Protein AF-A0AAD6UW62-F1 (afdb_monomer_lite)

pLDDT: mean 88.63, std 11.43, range [53.81, 98.5]

Radius of gyration: 16.46 Å; chains: 1; bounding box: 24×42×49 Å

Secondary structure (DSSP, 8-state):
---S-HHHHHHHHH-GGGGSEEEESS--HHHHHHHHHHTTT--EEEEEEEE--THHHHHHHTTGGGEEEEEEEE-HHHHHHHHHHHTTS--TT--EEEEEE---S--------PBPPTTTTSSS-TT--EEEE-S-B---

Foldseek 3Di:
DDPPDPVVVVVQQVDLVNLQEAEALEDDPVSVVVSVVSNPQAAHAYAHHAYDDLVSLVSVQVSLQRHQHYADEHAPVNLQSSLVSLQVHARARHAYYHGYYDDPPPPPPPLPAAERPPCSVVPRHVNYNYYHHPSHHYPD

Sequence (140 aa):
IMNVCRHWHVISSATPALWTRIELDLWNRRHFRSQLRLSGDLPLTVSIKKLNSCGAASRVLEHAGRIASLSVSGRDQYVLHFMHEMRRFAFPLLRSLVLHPAFEDDEDDNEGHGVMPPKLLGGRMPSLRELRVYRIKCPW

Organism: NCBI:txid153505

Structure (mmCIF, N/CA/C/O backbone):
data_AF-A0AAD6UW62-F1
#
_entry.id   AF-A0AAD6UW62-F1
#
loop_
_atom_site.group_PDB
_atom_site.id
_atom_site.type_symbol
_atom_site.label_atom_id
_atom_site.label_alt_id
_atom_site.label_comp_id
_atom_site.label_asym_id
_atom_site.label_entity_id
_atom_site.label_seq_id
_atom_site.pdbx_PDB_ins_code
_atom_site.Cartn_x
_atom_site.Cartn_y
_atom_site.Cartn_z
_atom_site.occupancy
_atom_site.B_iso_or_equiv
_atom_site.auth_seq_id
_atom_site.auth_comp_id
_atom_site.auth_asym_id
_atom_site.auth_atom_id
_atom_site.pdbx_PDB_model_num
ATOM 1 N N . ILE A 1 1 ? 0.369 20.602 12.068 1.00 54.53 1 ILE A N 1
ATOM 2 C CA . ILE A 1 1 ? -1.084 20.351 11.949 1.00 54.53 1 ILE A CA 1
ATOM 3 C C . ILE A 1 1 ? -1.807 21.118 13.049 1.00 54.53 1 ILE A C 1
ATOM 5 O O . ILE A 1 1 ? -1.347 21.077 14.179 1.00 54.53 1 ILE A O 1
ATOM 9 N N . MET A 1 2 ? -2.881 21.806 12.640 1.00 58.44 2 MET A N 1
ATOM 10 C CA . MET A 1 2 ? -4.036 22.351 13.377 1.00 58.44 2 MET A CA 1
ATOM 11 C C . MET A 1 2 ? -3.805 23.025 14.740 1.00 58.44 2 MET A C 1
ATOM 13 O O . MET A 1 2 ? -4.159 22.486 15.785 1.00 58.44 2 MET A O 1
ATOM 17 N N . ASN A 1 3 ? -3.364 24.285 14.689 1.00 62.22 3 ASN A N 1
ATOM 18 C CA . ASN A 1 3 ? -3.478 25.258 15.783 1.00 62.22 3 ASN A CA 1
ATOM 19 C C . ASN A 1 3 ? -4.802 26.050 15.687 1.00 62.22 3 ASN A C 1
ATOM 21 O O . ASN A 1 3 ? -4.780 27.274 15.720 1.00 62.22 3 ASN A O 1
ATOM 25 N N . VAL A 1 4 ? -5.952 25.387 15.498 1.00 77.44 4 VAL A N 1
ATOM 26 C CA . VAL A 1 4 ? -7.248 26.105 15.475 1.00 77.44 4 VAL A CA 1
ATOM 27 C C . VAL A 1 4 ? -7.662 26.449 16.907 1.00 77.44 4 VAL A C 1
ATOM 29 O O . VAL A 1 4 ? -7.814 27.612 17.256 1.00 77.44 4 VAL A O 1
ATOM 32 N N . CYS A 1 5 ? -7.769 25.435 17.771 1.00 87.94 5 CYS A N 1
ATOM 33 C CA . CYS A 1 5 ? -7.819 25.598 19.223 1.00 87.94 5 CYS A CA 1
ATOM 34 C 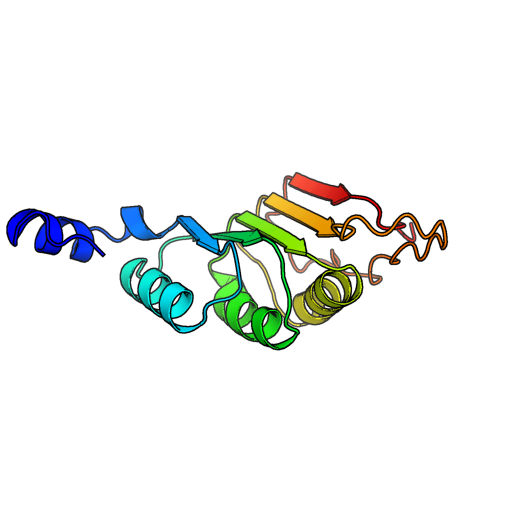C . CYS A 1 5 ? -7.415 24.286 19.923 1.00 87.94 5 CYS A C 1
ATOM 36 O O . CYS A 1 5 ? -7.385 23.217 19.302 1.00 87.94 5 CYS A O 1
ATOM 38 N N . ARG A 1 6 ? -7.135 24.345 21.234 1.00 87.81 6 ARG A N 1
ATOM 39 C CA . ARG A 1 6 ? -6.739 23.175 22.046 1.00 87.81 6 ARG A CA 1
ATOM 40 C C . ARG A 1 6 ? -7.747 22.023 21.956 1.00 87.81 6 ARG A C 1
ATOM 42 O O . ARG A 1 6 ? -7.345 20.865 21.930 1.00 87.81 6 ARG A O 1
ATOM 49 N N . HIS A 1 7 ? -9.039 22.335 21.880 1.00 91.06 7 HIS A N 1
ATOM 50 C CA . HIS A 1 7 ? -10.106 21.336 21.825 1.00 91.06 7 HIS A CA 1
ATOM 51 C C . HIS A 1 7 ? -10.060 20.502 20.532 1.00 91.06 7 HIS A C 1
ATOM 53 O O . HIS A 1 7 ? -10.035 19.274 20.594 1.00 91.06 7 HIS A O 1
ATOM 59 N N . TRP A 1 8 ? -9.924 21.150 19.369 1.00 90.12 8 TRP A N 1
ATOM 60 C CA . TRP A 1 8 ? -9.770 20.457 18.082 1.00 90.12 8 TRP A CA 1
ATOM 61 C C . TRP A 1 8 ? -8.498 19.605 18.018 1.00 90.12 8 TRP A C 1
ATOM 63 O O . TRP A 1 8 ? -8.505 18.512 17.447 1.00 90.12 8 TRP A O 1
ATOM 73 N N . HIS A 1 9 ? -7.409 20.062 18.641 1.00 88.88 9 HIS A N 1
ATOM 74 C CA . HIS A 1 9 ? -6.182 19.271 18.736 1.00 88.88 9 HIS A CA 1
ATOM 75 C C . HIS A 1 9 ? -6.389 17.980 19.550 1.00 88.88 9 HIS A C 1
ATOM 77 O O . HIS A 1 9 ? -5.905 16.917 19.158 1.00 88.88 9 HIS A O 1
ATOM 83 N N . VAL A 1 10 ? -7.127 18.049 20.663 1.00 91.19 10 VAL A N 1
ATOM 84 C CA . VAL A 1 10 ? -7.452 16.871 21.485 1.00 91.19 10 VAL A CA 1
ATOM 85 C C . VAL A 1 10 ? -8.337 15.895 20.712 1.00 91.19 10 VAL A C 1
ATOM 87 O O . VAL A 1 10 ? -7.983 14.723 20.621 1.00 91.19 10 VAL A O 1
ATOM 90 N N . ILE A 1 11 ? -9.427 16.369 20.099 1.00 91.94 11 ILE A N 1
ATOM 91 C CA . ILE A 1 11 ? -10.339 15.511 19.323 1.00 91.94 11 ILE A CA 1
ATOM 92 C C . ILE A 1 11 ? -9.601 14.823 18.175 1.00 91.94 11 ILE A C 1
ATOM 94 O O . ILE A 1 11 ? -9.707 13.607 18.011 1.00 91.94 11 ILE A O 1
ATOM 98 N N . SER A 1 12 ? -8.828 15.584 17.396 1.00 90.69 12 SER A N 1
ATOM 99 C CA . SER A 1 12 ? -8.091 15.018 16.264 1.00 90.69 12 SER A CA 1
ATOM 100 C C . SER A 1 12 ? -7.069 13.983 16.726 1.00 90.69 12 SER A C 1
ATOM 102 O O . SER A 1 12 ? -7.001 12.908 16.142 1.00 90.69 12 SER A O 1
ATOM 104 N N . SER A 1 13 ? -6.337 14.237 17.812 1.00 89.88 13 SER A N 1
ATOM 105 C CA . SER A 1 13 ? -5.371 13.273 18.357 1.00 89.88 13 SER A CA 1
ATOM 106 C C . SER A 1 13 ? -6.028 12.020 18.954 1.00 89.88 13 SER A C 1
ATOM 108 O O . SER A 1 13 ? -5.425 10.953 18.924 1.00 89.88 13 SER A O 1
ATOM 110 N N . ALA A 1 14 ? -7.250 12.138 19.482 1.00 92.81 14 ALA A N 1
ATOM 111 C CA . ALA A 1 14 ? -7.999 11.046 20.105 1.00 92.81 14 ALA A CA 1
ATOM 112 C C . ALA A 1 14 ? -8.832 10.205 19.120 1.00 92.81 14 ALA A C 1
ATOM 114 O O . ALA A 1 14 ? -9.428 9.215 19.536 1.00 92.81 14 ALA A O 1
ATOM 115 N N . THR A 1 15 ? -8.883 10.570 17.832 1.00 95.44 15 THR A N 1
ATOM 116 C CA . THR A 1 15 ? -9.737 9.903 16.831 1.00 95.44 15 THR A CA 1
ATOM 117 C C . THR A 1 15 ? -8.896 9.266 15.713 1.00 95.44 15 THR A C 1
ATOM 119 O O . THR A 1 15 ? -8.685 9.895 14.672 1.00 95.44 15 THR A O 1
ATOM 122 N N . PRO A 1 16 ? -8.434 8.005 15.866 1.00 96.00 16 PRO A N 1
ATOM 123 C CA . PRO A 1 16 ? -7.537 7.358 14.903 1.00 96.00 16 PRO A CA 1
ATOM 124 C C . PRO A 1 16 ? -8.085 7.245 13.478 1.00 96.00 16 PRO A C 1
ATOM 126 O O . PRO A 1 16 ? -7.324 7.316 12.513 1.00 96.00 16 PRO A O 1
ATOM 129 N N . ALA A 1 17 ? -9.408 7.121 13.331 1.00 95.69 17 ALA A N 1
ATOM 130 C CA . ALA A 1 17 ? -10.071 6.998 12.034 1.00 95.69 17 ALA A CA 1
ATOM 131 C C . ALA A 1 17 ? -9.752 8.167 11.083 1.00 95.69 17 ALA A C 1
ATOM 133 O O . ALA A 1 17 ? -9.622 7.950 9.877 1.00 95.69 17 ALA A O 1
ATOM 134 N N . LEU A 1 18 ? -9.536 9.375 11.623 1.00 95.50 18 LEU A N 1
ATOM 135 C CA . LEU A 1 18 ? -9.184 10.576 10.852 1.00 95.50 18 LEU A CA 1
ATOM 136 C C . LEU A 1 18 ? -7.803 10.488 10.184 1.00 95.50 18 LEU A C 1
ATOM 138 O O . LEU A 1 18 ? -7.507 11.261 9.279 1.00 95.50 18 LEU A O 1
ATOM 142 N N . TRP A 1 19 ? -6.959 9.552 10.620 1.00 96.75 19 TRP A N 1
ATOM 143 C CA . TRP A 1 19 ? -5.560 9.425 10.202 1.00 96.75 19 TRP A CA 1
ATOM 144 C C . TRP A 1 19 ? -5.294 8.183 9.351 1.00 96.75 19 TRP A C 1
ATOM 146 O O . TRP A 1 19 ? -4.146 7.875 9.042 1.00 96.75 19 TRP A O 1
ATOM 156 N N . THR A 1 20 ? -6.347 7.453 8.977 1.00 97.25 20 THR A N 1
ATOM 157 C CA . THR A 1 20 ? -6.251 6.226 8.168 1.00 97.25 20 THR A CA 1
ATOM 158 C C . THR A 1 20 ? -5.934 6.500 6.700 1.00 97.25 20 THR A C 1
ATOM 160 O O . THR A 1 20 ? -5.406 5.625 6.013 1.00 97.25 20 THR A O 1
ATOM 163 N N . ARG A 1 21 ? -6.226 7.712 6.214 1.00 97.50 21 ARG A N 1
ATOM 164 C CA . ARG A 1 21 ? -5.921 8.161 4.855 1.00 97.50 21 ARG A CA 1
ATOM 165 C C . ARG A 1 21 ? -4.642 8.994 4.854 1.00 97.50 21 ARG A C 1
ATOM 167 O O . ARG A 1 21 ? -4.616 10.107 5.370 1.00 97.50 21 ARG A O 1
ATOM 174 N N . ILE A 1 22 ? -3.592 8.434 4.268 1.00 96.69 22 ILE A N 1
ATOM 175 C CA . ILE A 1 22 ? -2.252 9.011 4.198 1.00 96.69 22 ILE A CA 1
ATOM 176 C C . ILE A 1 22 ? -1.978 9.396 2.747 1.00 96.69 22 ILE A C 1
ATOM 178 O O . ILE A 1 22 ? -1.824 8.530 1.885 1.00 96.69 22 ILE A O 1
ATOM 182 N N . GLU A 1 23 ? -1.896 10.696 2.486 1.00 95.62 23 GLU A N 1
ATOM 183 C CA . GLU A 1 23 ? -1.544 11.242 1.176 1.00 95.62 23 GLU A CA 1
ATOM 184 C C . GLU A 1 23 ? -0.164 11.895 1.245 1.00 95.62 23 GLU A C 1
ATOM 186 O O . GLU A 1 23 ? 0.095 12.766 2.074 1.00 95.62 23 GLU A O 1
ATOM 191 N N . LEU A 1 24 ? 0.743 11.439 0.388 1.00 92.75 24 LEU A N 1
ATOM 192 C CA . LEU A 1 24 ? 2.133 11.867 0.334 1.00 92.75 24 LEU A CA 1
ATOM 193 C C . LEU A 1 24 ? 2.411 12.404 -1.067 1.00 92.75 24 LEU A C 1
ATOM 195 O O . LEU A 1 24 ? 2.713 11.624 -1.962 1.00 92.75 24 LEU A O 1
ATOM 199 N N . ASP A 1 25 ? 2.302 13.719 -1.269 1.00 90.00 25 ASP A N 1
ATOM 200 C CA . ASP A 1 25 ? 2.605 14.332 -2.576 1.00 90.00 25 ASP A CA 1
ATOM 201 C C . ASP A 1 25 ? 4.092 14.247 -2.945 1.00 90.00 25 ASP A C 1
ATOM 203 O O . ASP A 1 25 ? 4.446 14.237 -4.118 1.00 90.00 25 ASP A O 1
ATOM 207 N N . LEU A 1 26 ? 4.945 14.193 -1.923 1.00 87.00 26 LEU A N 1
ATOM 208 C CA . LEU A 1 26 ? 6.350 13.819 -1.971 1.00 87.00 26 LEU A CA 1
ATOM 209 C C . LEU A 1 26 ? 6.618 12.932 -0.757 1.00 87.00 26 LEU A C 1
ATOM 211 O O . LEU A 1 26 ? 6.003 13.105 0.304 1.00 87.00 26 LEU A O 1
ATOM 215 N N . TRP A 1 27 ? 7.561 12.000 -0.873 1.00 86.38 27 TRP A N 1
ATOM 216 C CA . TRP A 1 27 ? 7.916 11.152 0.260 1.00 86.38 27 TRP A CA 1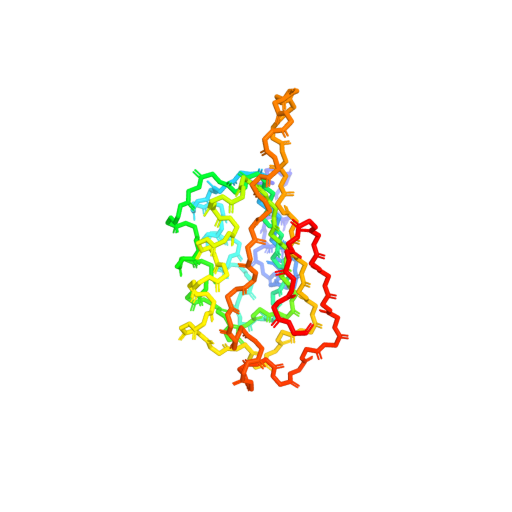
ATOM 217 C C . TRP A 1 27 ? 8.466 11.985 1.430 1.00 86.38 27 TRP A C 1
ATOM 219 O O . TRP A 1 27 ? 9.572 12.521 1.379 1.00 86.38 27 TRP A O 1
ATOM 229 N N . ASN A 1 28 ? 7.705 12.050 2.527 1.00 89.81 28 ASN A N 1
ATOM 230 C CA . ASN A 1 28 ? 8.114 12.698 3.770 1.00 89.81 28 ASN A CA 1
ATOM 231 C C . ASN A 1 28 ? 7.973 11.730 4.948 1.00 89.81 28 ASN A C 1
ATOM 233 O O . ASN A 1 28 ? 6.893 11.537 5.511 1.00 89.81 28 ASN A O 1
ATOM 237 N N . ARG A 1 29 ? 9.108 11.166 5.373 1.00 89.88 29 ARG A N 1
ATOM 238 C CA . ARG A 1 29 ? 9.170 10.180 6.461 1.00 89.88 29 ARG A CA 1
ATOM 239 C C . ARG A 1 29 ? 8.577 10.688 7.779 1.00 89.88 29 ARG A C 1
ATOM 241 O O . ARG A 1 29 ? 7.976 9.904 8.511 1.00 89.88 29 ARG A O 1
ATOM 248 N N . ARG A 1 30 ? 8.763 11.970 8.119 1.00 91.69 30 ARG A N 1
ATOM 249 C CA . ARG A 1 30 ? 8.253 12.530 9.385 1.00 91.69 30 ARG A CA 1
ATOM 250 C C . ARG A 1 30 ? 6.731 12.620 9.357 1.00 91.69 30 ARG A C 1
ATOM 252 O O . ARG A 1 30 ? 6.088 12.234 10.330 1.00 91.69 30 ARG A O 1
ATOM 259 N N . HIS A 1 31 ? 6.175 13.077 8.236 1.00 91.19 31 HIS A N 1
ATOM 260 C CA . HIS A 1 31 ? 4.732 13.163 8.046 1.00 91.19 31 HIS A CA 1
ATOM 261 C C . HIS A 1 31 ? 4.083 11.775 8.072 1.00 91.19 31 HIS A C 1
ATOM 263 O O . HIS A 1 31 ? 3.188 11.539 8.884 1.00 91.19 31 HIS A O 1
ATOM 269 N N . PHE A 1 32 ? 4.631 10.834 7.295 1.00 93.94 32 PHE A N 1
ATOM 270 C CA . PHE A 1 32 ? 4.168 9.448 7.261 1.00 93.94 32 PHE A CA 1
ATOM 271 C C . PHE A 1 32 ? 4.175 8.806 8.655 1.00 93.94 32 PHE A C 1
ATOM 273 O O . PHE A 1 32 ? 3.159 8.287 9.108 1.00 93.94 32 PHE A O 1
ATOM 280 N N . ARG A 1 33 ? 5.286 8.926 9.398 1.00 95.06 33 ARG A N 1
ATOM 281 C CA . ARG A 1 33 ? 5.399 8.379 10.761 1.00 95.06 33 ARG A CA 1
ATOM 282 C C . ARG A 1 33 ? 4.390 8.997 11.733 1.00 95.06 33 ARG A C 1
ATOM 284 O O . ARG A 1 33 ? 3.879 8.294 12.601 1.00 95.06 33 ARG A O 1
ATOM 291 N N . SER A 1 34 ? 4.116 10.297 11.617 1.00 94.19 34 SER A N 1
ATOM 292 C CA . SER A 1 34 ? 3.126 10.962 12.469 1.00 94.19 34 SER A CA 1
ATOM 293 C C . SER A 1 34 ? 1.716 10.445 12.201 1.00 94.19 34 SER A C 1
ATOM 295 O O . SER A 1 34 ? 1.005 10.140 13.154 1.00 94.19 34 SER A O 1
ATOM 297 N N . GLN A 1 35 ? 1.319 10.326 10.931 1.00 94.50 35 GLN A N 1
ATOM 298 C CA . GLN A 1 35 ? -0.006 9.815 10.569 1.00 94.50 35 GLN A CA 1
ATOM 299 C C . GLN A 1 35 ? -0.161 8.342 10.953 1.00 94.50 35 GLN A C 1
ATOM 301 O O . GLN A 1 35 ? -1.159 7.982 11.568 1.00 94.50 35 GLN A O 1
ATOM 306 N N . LEU A 1 36 ? 0.869 7.519 10.723 1.00 95.69 36 LEU A N 1
ATOM 307 C CA . LEU A 1 36 ? 0.896 6.131 11.185 1.00 95.69 36 LEU A CA 1
ATOM 308 C C . LEU A 1 36 ? 0.655 6.016 12.688 1.00 95.69 36 LEU A C 1
ATOM 310 O O . LEU A 1 36 ? -0.203 5.246 13.109 1.00 95.69 36 LEU A O 1
ATOM 314 N N . ARG A 1 37 ? 1.369 6.805 13.500 1.00 95.75 37 ARG A N 1
ATOM 315 C CA . ARG A 1 37 ? 1.190 6.787 14.958 1.00 95.75 37 ARG A CA 1
ATOM 316 C C . ARG A 1 37 ? -0.241 7.149 15.357 1.00 95.75 37 ARG A C 1
ATOM 318 O O . ARG A 1 37 ? -0.792 6.528 16.255 1.00 95.75 37 ARG A O 1
ATOM 325 N N . LEU A 1 38 ? -0.825 8.151 14.706 1.00 95.88 38 LEU A N 1
ATOM 326 C CA . LEU A 1 38 ? -2.170 8.630 15.024 1.00 95.88 38 LEU A CA 1
ATOM 327 C C . LEU A 1 38 ? -3.264 7.674 14.531 1.00 95.88 38 LEU A C 1
ATOM 329 O O . LEU A 1 38 ? -4.313 7.589 15.152 1.00 95.88 38 LEU A O 1
ATOM 333 N N . SER A 1 39 ? -3.003 6.908 13.471 1.00 96.94 39 SER A N 1
ATOM 334 C CA . SER A 1 39 ? -3.939 5.917 12.923 1.00 96.94 39 SER A CA 1
ATOM 335 C C . SER A 1 39 ? -4.153 4.676 13.806 1.00 96.94 39 SER A C 1
ATOM 337 O O . SER A 1 39 ? -5.051 3.880 13.524 1.00 96.94 39 SER A O 1
ATOM 339 N N . GLY A 1 40 ? -3.354 4.489 14.864 1.00 95.06 40 GLY A N 1
ATOM 340 C CA . GLY A 1 40 ? -3.428 3.305 15.725 1.00 95.06 40 GLY A CA 1
ATOM 341 C C . GLY A 1 40 ? -3.124 2.033 14.937 1.00 95.06 40 GLY A C 1
ATOM 342 O O . GLY A 1 40 ? -2.131 2.015 14.218 1.00 95.06 40 GLY A O 1
ATOM 343 N N . ASP A 1 41 ? -3.994 1.023 15.035 1.00 96.00 41 ASP A N 1
ATOM 344 C CA . ASP A 1 41 ? -3.916 -0.252 14.297 1.00 96.00 41 ASP A CA 1
ATOM 345 C C . ASP A 1 41 ? -4.933 -0.366 13.152 1.00 96.00 41 ASP A C 1
ATOM 347 O O . ASP A 1 41 ? -5.070 -1.415 12.522 1.00 96.00 41 ASP A O 1
ATOM 351 N N . LEU A 1 42 ? -5.641 0.722 12.840 1.00 97.19 42 LEU A N 1
ATOM 352 C CA . LEU A 1 42 ? -6.681 0.704 11.817 1.00 97.19 42 LEU A CA 1
ATOM 353 C C . LEU A 1 42 ? -6.108 0.438 10.411 1.00 97.19 42 LEU A C 1
ATOM 355 O O . LEU A 1 42 ? -4.942 0.778 10.145 1.00 97.19 42 LEU A O 1
ATOM 359 N N . PRO A 1 43 ? -6.921 -0.132 9.498 1.00 97.94 43 PRO A N 1
ATOM 360 C CA . PRO A 1 43 ? -6.548 -0.291 8.100 1.00 97.94 43 PRO A CA 1
ATOM 361 C C . PRO A 1 43 ? -6.244 1.049 7.421 1.00 97.94 43 PRO A C 1
ATOM 363 O O . PRO A 1 43 ? -6.910 2.053 7.671 1.00 97.94 43 PRO A O 1
ATOM 366 N N . LEU A 1 44 ? -5.246 1.051 6.540 1.00 98.31 44 LEU A N 1
ATOM 367 C CA . LEU A 1 44 ? -4.695 2.256 5.925 1.00 98.31 44 LEU A CA 1
ATOM 368 C C . LEU A 1 44 ? -5.051 2.371 4.443 1.00 98.31 44 LEU A C 1
ATOM 370 O O . LEU A 1 44 ? -5.000 1.394 3.693 1.00 98.31 44 LEU A O 1
ATOM 374 N N . THR A 1 45 ? -5.324 3.601 4.022 1.00 98.44 45 THR A N 1
ATOM 375 C CA . THR A 1 45 ? -5.337 4.028 2.620 1.00 98.44 45 THR A CA 1
ATOM 376 C C . THR A 1 45 ? -4.116 4.904 2.391 1.00 98.44 45 THR A C 1
ATOM 378 O O . THR A 1 45 ? -4.041 6.001 2.938 1.00 98.44 45 THR A O 1
ATOM 381 N N . VAL A 1 46 ? -3.150 4.423 1.612 1.00 97.88 46 VAL A N 1
ATOM 382 C CA . VAL A 1 46 ? -1.883 5.121 1.365 1.00 97.88 46 VAL A CA 1
ATOM 383 C C . VAL A 1 46 ? -1.805 5.525 -0.102 1.00 97.88 46 VAL A C 1
ATOM 385 O O . VAL A 1 46 ? -1.910 4.678 -0.985 1.00 97.88 46 VAL A O 1
ATOM 388 N N . SER A 1 47 ? -1.593 6.812 -0.362 1.00 97.00 47 SER A N 1
ATOM 389 C CA . SER A 1 47 ? -1.346 7.351 -1.698 1.00 97.00 47 SER A CA 1
ATOM 390 C C . SER A 1 47 ? -0.020 8.095 -1.710 1.00 97.00 47 SER A C 1
ATOM 392 O O . SER A 1 47 ? 0.117 9.123 -1.053 1.00 97.00 47 SER A O 1
ATOM 394 N N . ILE A 1 48 ? 0.943 7.604 -2.480 1.00 95.19 48 ILE A N 1
ATOM 395 C CA . ILE A 1 48 ? 2.238 8.246 -2.697 1.00 95.19 48 ILE A CA 1
ATOM 396 C C . ILE A 1 48 ? 2.236 8.794 -4.112 1.00 95.19 48 ILE A C 1
ATOM 398 O O . ILE A 1 48 ? 2.178 8.022 -5.065 1.00 95.19 48 ILE A O 1
ATOM 402 N N . LYS A 1 49 ? 2.290 10.114 -4.248 1.00 93.31 49 LYS A N 1
ATOM 403 C CA . LYS A 1 49 ? 2.514 10.779 -5.526 1.00 93.31 49 LYS A CA 1
ATOM 404 C C . LYS A 1 49 ? 3.982 11.175 -5.633 1.00 93.31 49 LYS A C 1
ATOM 406 O O . LYS A 1 49 ? 4.662 11.332 -4.620 1.00 93.31 49 LYS A O 1
ATOM 411 N N . LYS A 1 50 ? 4.459 11.319 -6.870 1.00 91.38 50 LYS A N 1
ATOM 412 C CA . LYS A 1 50 ? 5.824 11.768 -7.193 1.00 91.38 50 LYS A CA 1
ATOM 413 C C . LYS A 1 50 ? 6.895 11.030 -6.375 1.00 91.38 50 LYS A C 1
ATOM 415 O O . LYS A 1 50 ? 7.789 11.636 -5.782 1.00 91.38 50 LYS A O 1
ATOM 420 N N . LEU A 1 51 ? 6.782 9.704 -6.315 1.00 91.31 51 LEU A N 1
ATOM 421 C CA . LEU A 1 51 ? 7.764 8.833 -5.688 1.00 91.31 51 LEU A CA 1
ATOM 422 C C . LEU A 1 51 ? 9.147 9.115 -6.294 1.00 91.31 51 LEU A C 1
ATOM 424 O O . LEU A 1 51 ? 9.350 8.948 -7.494 1.00 91.31 51 LEU A O 1
ATOM 428 N N . ASN A 1 52 ? 10.078 9.549 -5.444 1.00 87.56 52 ASN A N 1
ATOM 429 C CA . ASN A 1 52 ? 11.391 10.069 -5.836 1.00 87.56 52 ASN A CA 1
ATOM 430 C C . ASN A 1 52 ? 12.563 9.394 -5.099 1.00 87.56 52 ASN A C 1
ATOM 432 O O . ASN A 1 52 ? 13.700 9.850 -5.188 1.00 87.56 52 ASN A O 1
ATOM 436 N N . SER A 1 53 ? 12.297 8.342 -4.318 1.00 88.50 53 SER A N 1
ATOM 437 C CA . SER A 1 53 ? 13.310 7.657 -3.516 1.00 88.50 53 SER A CA 1
ATOM 438 C C . SER A 1 53 ? 12.962 6.188 -3.299 1.00 88.50 53 SER A C 1
ATOM 440 O O . SER A 1 53 ? 11.864 5.858 -2.847 1.00 88.50 53 SER A O 1
ATOM 442 N N . CYS A 1 54 ? 13.940 5.303 -3.508 1.00 86.12 54 CYS A N 1
ATOM 443 C CA . CYS A 1 54 ? 13.820 3.872 -3.215 1.00 86.12 54 CYS A CA 1
ATOM 444 C C . CYS A 1 54 ? 13.571 3.582 -1.724 1.00 86.12 54 CYS A C 1
ATOM 446 O O . CYS A 1 54 ? 12.912 2.602 -1.381 1.00 86.12 54 CYS A O 1
ATOM 448 N N . GLY A 1 55 ? 14.045 4.455 -0.826 1.00 89.06 55 GLY A N 1
ATOM 449 C CA . GLY A 1 55 ? 13.886 4.287 0.622 1.00 89.06 55 GLY A CA 1
ATOM 450 C C . GLY A 1 55 ? 12.446 4.455 1.118 1.00 89.06 55 GLY A C 1
ATOM 451 O O . GLY A 1 55 ? 12.144 4.083 2.250 1.00 89.06 55 GLY A O 1
ATOM 452 N N . ALA A 1 56 ? 11.554 5.008 0.295 1.00 90.12 56 ALA A N 1
ATOM 453 C CA . ALA A 1 56 ? 10.138 5.122 0.622 1.00 90.12 56 ALA A CA 1
ATOM 454 C C . ALA A 1 56 ? 9.433 3.760 0.614 1.00 90.12 56 ALA A C 1
ATOM 456 O O . ALA A 1 56 ? 8.588 3.505 1.471 1.00 90.12 56 ALA A O 1
ATOM 457 N N . ALA A 1 57 ? 9.815 2.874 -0.314 1.00 91.81 57 ALA A N 1
ATOM 458 C CA . ALA A 1 57 ? 9.183 1.572 -0.483 1.00 91.81 57 ALA A CA 1
ATOM 459 C C . ALA A 1 57 ? 9.278 0.741 0.797 1.00 91.81 57 ALA A C 1
ATOM 461 O O . ALA A 1 57 ? 8.256 0.434 1.401 1.00 91.81 57 ALA A O 1
ATOM 462 N N . SER A 1 58 ? 10.490 0.465 1.282 1.00 92.81 58 SER A N 1
ATOM 463 C CA . SER A 1 58 ? 10.689 -0.345 2.490 1.00 92.81 58 SER A CA 1
ATOM 464 C C . SER A 1 58 ? 9.934 0.209 3.699 1.00 92.81 58 SER A C 1
ATOM 466 O O . SER A 1 58 ? 9.273 -0.540 4.407 1.00 92.81 58 SER A O 1
ATOM 468 N N . ARG A 1 59 ? 9.930 1.533 3.886 1.00 94.00 59 ARG A N 1
ATOM 469 C CA . ARG A 1 59 ? 9.247 2.194 5.008 1.00 94.00 59 ARG A CA 1
ATOM 470 C C . ARG A 1 59 ? 7.731 2.093 4.955 1.00 94.00 59 ARG A C 1
ATOM 472 O O . ARG A 1 59 ? 7.100 1.974 5.997 1.00 94.00 59 ARG A O 1
ATOM 479 N N . VAL A 1 60 ? 7.138 2.177 3.771 1.00 95.06 60 VAL A N 1
ATOM 480 C CA . VAL A 1 60 ? 5.687 2.010 3.614 1.00 95.06 60 VAL A CA 1
ATOM 481 C C . VAL A 1 60 ? 5.318 0.541 3.765 1.00 95.06 60 VAL A C 1
ATOM 483 O O . VAL A 1 60 ? 4.359 0.202 4.454 1.00 95.06 60 VAL A O 1
ATOM 486 N N . LEU A 1 61 ? 6.117 -0.334 3.160 1.00 95.81 61 LEU A N 1
ATOM 487 C CA . LEU A 1 61 ? 5.871 -1.767 3.103 1.00 95.81 61 LEU A CA 1
ATOM 488 C C . LEU A 1 61 ? 6.132 -2.493 4.430 1.00 95.81 61 LEU A C 1
ATOM 490 O O . LEU A 1 61 ? 5.495 -3.512 4.682 1.00 95.81 61 LEU A O 1
ATOM 494 N N . GLU A 1 62 ? 6.933 -1.920 5.335 1.00 96.19 62 GLU A N 1
ATOM 495 C CA . GLU A 1 62 ? 7.012 -2.313 6.755 1.00 96.19 62 GLU A CA 1
ATOM 496 C C . GLU A 1 62 ?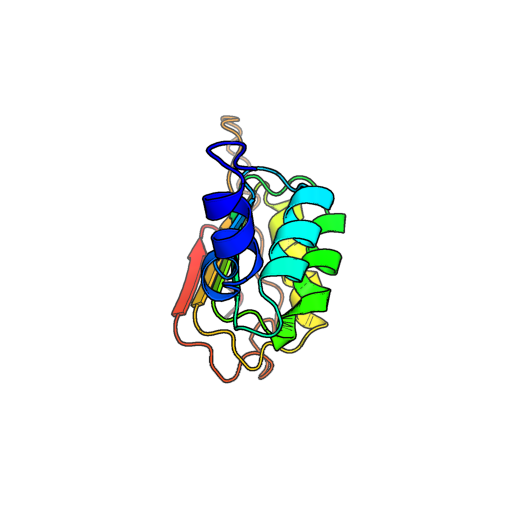 5.616 -2.387 7.419 1.00 96.19 62 GLU A C 1
ATOM 498 O O . GLU A 1 62 ? 5.420 -3.139 8.372 1.00 96.19 62 GLU A O 1
ATOM 503 N N . HIS A 1 63 ? 4.619 -1.669 6.887 1.00 97.00 63 HIS A N 1
ATOM 504 C CA . HIS A 1 63 ? 3.239 -1.653 7.380 1.00 97.00 63 HIS A CA 1
ATOM 505 C C . HIS A 1 63 ? 2.241 -2.407 6.483 1.00 97.00 63 HIS A C 1
ATOM 507 O O . HIS A 1 63 ? 1.031 -2.253 6.660 1.00 97.00 63 HIS A O 1
ATOM 513 N N . ALA A 1 64 ? 2.710 -3.249 5.553 1.00 97.00 64 ALA A N 1
ATOM 514 C CA . ALA A 1 64 ? 1.882 -3.959 4.568 1.00 97.00 64 ALA A CA 1
ATOM 515 C C . ALA A 1 64 ? 0.688 -4.722 5.170 1.00 97.00 64 ALA A C 1
ATOM 517 O O . ALA A 1 64 ? -0.388 -4.745 4.572 1.00 97.00 64 ALA A O 1
ATOM 518 N N . GLY A 1 65 ? 0.837 -5.266 6.384 1.00 97.31 65 GLY A N 1
ATOM 519 C CA . GLY A 1 65 ? -0.229 -5.967 7.110 1.00 97.31 65 GLY A CA 1
ATOM 520 C C . GLY A 1 65 ? -1.491 -5.133 7.354 1.00 97.31 65 GLY A C 1
ATOM 521 O O . GLY A 1 65 ? -2.575 -5.691 7.492 1.00 97.31 65 GLY A O 1
ATOM 522 N N . ARG A 1 66 ? -1.364 -3.802 7.371 1.00 97.56 66 ARG A N 1
ATOM 523 C CA . ARG A 1 66 ? -2.459 -2.862 7.641 1.00 97.56 66 ARG A CA 1
ATOM 524 C C . ARG A 1 66 ? -2.957 -2.133 6.399 1.00 97.56 66 ARG A C 1
ATOM 526 O O . ARG A 1 66 ? -3.973 -1.449 6.469 1.00 97.56 66 ARG A O 1
ATOM 533 N N . ILE A 1 67 ? -2.261 -2.227 5.270 1.00 98.38 67 ILE A N 1
ATOM 534 C CA . ILE A 1 67 ? -2.610 -1.459 4.072 1.00 98.38 67 ILE A CA 1
ATOM 535 C C . ILE A 1 67 ? -3.798 -2.125 3.375 1.00 98.38 67 ILE A C 1
ATOM 537 O O . ILE A 1 67 ? -3.695 -3.252 2.897 1.00 98.38 67 ILE A O 1
ATOM 541 N N . ALA A 1 68 ? -4.920 -1.409 3.309 1.00 98.25 68 ALA A N 1
ATOM 542 C CA . ALA A 1 68 ? -6.134 -1.838 2.620 1.00 98.25 68 ALA A CA 1
ATOM 543 C C . ALA A 1 68 ? -6.242 -1.263 1.202 1.00 98.25 68 ALA A C 1
ATOM 545 O O . ALA A 1 68 ? -6.824 -1.892 0.321 1.00 98.25 68 ALA A O 1
ATOM 546 N N . SER A 1 69 ? -5.663 -0.087 0.965 1.00 98.50 69 SER A N 1
ATOM 547 C CA . SER A 1 69 ? -5.604 0.541 -0.353 1.00 98.50 69 SER A CA 1
ATOM 548 C C . SER A 1 69 ? -4.246 1.202 -0.544 1.00 98.50 69 SER A C 1
ATOM 550 O O . SER A 1 69 ? -3.790 1.928 0.342 1.00 98.50 69 SER A O 1
ATOM 552 N N . LEU A 1 70 ? -3.610 0.962 -1.689 1.00 98.06 70 LEU A N 1
ATOM 553 C CA . LEU A 1 70 ? -2.288 1.486 -2.012 1.00 98.06 70 LEU A CA 1
ATOM 554 C C . LEU A 1 70 ? -2.280 2.089 -3.414 1.00 98.06 70 LEU A C 1
ATOM 556 O O . LEU A 1 70 ? -2.552 1.395 -4.387 1.00 98.06 70 LEU A O 1
ATOM 560 N N . SER A 1 71 ? -1.926 3.364 -3.509 1.00 97.38 71 SER A N 1
ATOM 561 C CA . SER A 1 71 ? -1.698 4.063 -4.770 1.00 97.38 71 SER A CA 1
ATOM 562 C C . SER A 1 71 ? -0.277 4.604 -4.792 1.00 97.38 71 SER A C 1
ATOM 564 O O . SER A 1 71 ? 0.132 5.299 -3.862 1.00 97.38 71 SER A O 1
ATOM 566 N N . VAL A 1 72 ? 0.483 4.292 -5.836 1.00 95.88 72 VAL A N 1
ATOM 567 C CA . VAL A 1 72 ? 1.861 4.759 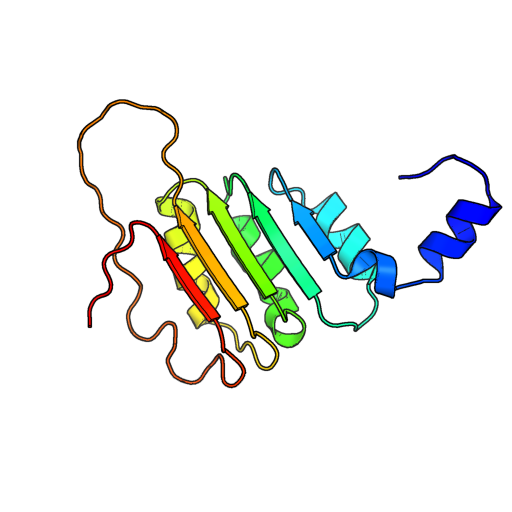-6.002 1.00 95.88 72 VAL A CA 1
ATOM 568 C C . VAL A 1 72 ? 2.030 5.336 -7.397 1.00 95.88 72 VAL A C 1
ATOM 570 O O . VAL A 1 72 ? 1.801 4.648 -8.390 1.00 95.88 72 VAL A O 1
ATOM 573 N N . SER A 1 73 ? 2.464 6.590 -7.464 1.00 94.50 73 SER A N 1
ATOM 574 C CA . SER A 1 73 ? 2.888 7.242 -8.694 1.00 94.50 73 SER A CA 1
ATOM 575 C C . SER A 1 73 ? 4.220 7.956 -8.527 1.00 94.50 73 SER A C 1
ATOM 577 O O . SER A 1 73 ? 4.577 8.384 -7.430 1.00 94.50 73 SER A O 1
ATOM 579 N N . GLY A 1 74 ? 4.977 8.071 -9.611 1.00 92.12 74 GLY A N 1
ATOM 580 C CA . GLY A 1 74 ? 6.321 8.651 -9.638 1.00 92.12 74 GLY A CA 1
ATOM 581 C C . GLY A 1 74 ? 7.120 8.101 -10.810 1.00 92.12 74 GLY A C 1
ATOM 582 O O . GLY A 1 74 ? 6.551 7.397 -11.638 1.00 92.12 74 GLY A O 1
ATOM 583 N N . ARG A 1 75 ? 8.423 8.390 -10.869 1.00 89.56 75 ARG A N 1
ATOM 584 C CA . ARG A 1 75 ? 9.256 7.939 -11.995 1.00 89.56 75 ARG A CA 1
ATOM 585 C C . ARG A 1 75 ? 9.322 6.413 -12.072 1.00 89.56 75 ARG A C 1
ATOM 587 O O . ARG A 1 75 ? 9.359 5.738 -11.035 1.00 89.56 75 ARG A O 1
ATOM 594 N N . ASP A 1 76 ? 9.407 5.892 -13.289 1.00 89.38 76 ASP A N 1
ATOM 595 C CA . ASP A 1 76 ? 9.367 4.464 -13.610 1.00 89.38 76 ASP A CA 1
ATOM 596 C C . ASP A 1 76 ? 10.324 3.629 -12.763 1.00 89.38 76 ASP A C 1
ATOM 598 O O . ASP A 1 76 ? 9.899 2.661 -12.131 1.00 89.38 76 ASP A O 1
ATOM 602 N N . GLN A 1 77 ? 11.591 4.038 -12.641 1.00 89.19 77 GLN A N 1
ATOM 603 C CA . GLN A 1 77 ? 12.582 3.294 -11.862 1.00 89.19 77 GLN A CA 1
ATOM 604 C C . GLN A 1 77 ? 12.185 3.137 -10.388 1.00 89.19 77 GLN A C 1
ATOM 606 O O . GLN A 1 77 ? 12.446 2.099 -9.778 1.00 89.19 77 GLN A O 1
ATOM 611 N N . TYR A 1 78 ? 11.520 4.138 -9.805 1.00 92.38 78 TYR A N 1
ATOM 612 C CA . TYR A 1 78 ? 11.105 4.092 -8.407 1.00 92.38 78 TYR A CA 1
ATOM 613 C C . TYR A 1 78 ? 9.840 3.266 -8.223 1.00 92.38 78 TYR A C 1
ATOM 615 O O . TYR A 1 78 ? 9.747 2.524 -7.246 1.00 92.38 78 TYR A O 1
ATOM 623 N N . VAL A 1 79 ? 8.885 3.357 -9.153 1.00 92.62 79 VAL A N 1
ATOM 624 C CA . VAL A 1 79 ? 7.671 2.530 -9.126 1.00 92.62 79 VAL A CA 1
ATOM 625 C C . VAL A 1 79 ? 8.031 1.058 -9.337 1.00 92.62 79 VAL A C 1
ATOM 627 O O . VAL A 1 79 ? 7.582 0.208 -8.572 1.00 92.62 79 VAL A O 1
ATOM 630 N N . LEU A 1 80 ? 8.917 0.744 -10.285 1.00 91.06 80 LEU A N 1
ATOM 631 C CA . LEU A 1 80 ? 9.407 -0.618 -10.512 1.00 91.06 80 LEU A CA 1
ATOM 632 C C . LEU A 1 80 ? 10.183 -1.158 -9.308 1.00 91.06 80 LEU A C 1
ATOM 634 O O . LEU A 1 80 ? 9.946 -2.291 -8.881 1.00 91.06 80 LEU A O 1
ATOM 638 N N . HIS A 1 81 ? 11.059 -0.346 -8.708 1.00 92.81 81 HIS A N 1
ATOM 639 C CA . HIS A 1 81 ? 11.728 -0.707 -7.457 1.00 92.81 81 HIS A CA 1
ATOM 640 C C . HIS A 1 81 ? 10.709 -0.976 -6.340 1.00 92.81 81 HIS A C 1
ATOM 642 O O . HIS A 1 81 ? 10.823 -1.962 -5.611 1.00 92.81 81 HIS A O 1
ATOM 648 N N . PHE A 1 82 ? 9.679 -0.133 -6.219 1.00 94.38 82 PHE A N 1
ATOM 649 C CA . PHE A 1 82 ? 8.602 -0.317 -5.252 1.00 94.38 82 PHE A CA 1
ATOM 650 C C . PHE A 1 82 ? 7.890 -1.660 -5.468 1.00 94.38 82 PHE A C 1
ATOM 652 O O . PHE A 1 82 ? 7.739 -2.428 -4.519 1.00 94.38 82 PHE A O 1
ATOM 659 N N . MET A 1 83 ? 7.524 -1.991 -6.710 1.00 92.88 83 MET A N 1
ATOM 660 C CA . MET A 1 83 ? 6.914 -3.279 -7.062 1.00 92.88 83 MET A CA 1
ATOM 661 C C . MET A 1 83 ? 7.828 -4.461 -6.722 1.00 92.88 83 MET A C 1
ATOM 663 O O . MET A 1 83 ? 7.361 -5.479 -6.213 1.00 92.88 83 MET A O 1
ATOM 667 N N . HIS A 1 84 ? 9.132 -4.339 -6.967 1.00 92.25 84 HIS A N 1
ATOM 668 C CA . HIS A 1 84 ? 10.098 -5.366 -6.585 1.00 92.25 84 HIS A CA 1
ATOM 669 C C . HIS A 1 84 ? 10.107 -5.610 -5.074 1.00 92.25 84 HIS A C 1
ATOM 671 O O . HIS A 1 84 ? 10.050 -6.763 -4.640 1.00 92.25 84 HIS A O 1
ATOM 677 N N . GLU A 1 85 ? 10.103 -4.543 -4.278 1.00 93.94 85 GLU A N 1
ATOM 678 C CA . GLU A 1 85 ? 10.070 -4.635 -2.819 1.00 93.94 85 GLU A CA 1
ATOM 679 C C . GLU A 1 85 ? 8.748 -5.209 -2.299 1.00 93.94 85 GLU A C 1
ATOM 681 O O . GLU A 1 85 ? 8.766 -6.001 -1.356 1.00 93.94 85 GLU A O 1
ATOM 686 N N . MET A 1 86 ? 7.607 -4.920 -2.941 1.00 94.12 86 MET A N 1
ATOM 687 C CA . MET A 1 86 ? 6.307 -5.498 -2.559 1.00 94.12 86 MET A CA 1
ATOM 688 C C . MET A 1 86 ? 6.336 -7.029 -2.508 1.00 94.12 86 MET A C 1
ATOM 690 O O . MET A 1 86 ? 5.668 -7.627 -1.667 1.00 94.12 86 MET A O 1
ATOM 694 N N . ARG A 1 87 ? 7.158 -7.683 -3.339 1.00 92.06 87 ARG A N 1
ATOM 695 C CA . ARG A 1 87 ? 7.294 -9.151 -3.365 1.00 92.06 87 ARG A CA 1
ATOM 696 C C . ARG A 1 87 ? 7.792 -9.725 -2.042 1.00 92.06 87 ARG A C 1
ATOM 698 O O . ARG A 1 87 ? 7.616 -10.914 -1.802 1.00 92.06 87 ARG A O 1
ATOM 705 N N . ARG A 1 88 ? 8.424 -8.909 -1.196 1.00 92.88 88 ARG A N 1
ATOM 706 C CA . ARG A 1 88 ? 8.983 -9.323 0.096 1.00 92.88 88 ARG A CA 1
ATOM 707 C C . ARG A 1 88 ? 7.930 -9.368 1.199 1.00 92.88 88 ARG A C 1
ATOM 709 O O . ARG A 1 88 ? 8.128 -10.082 2.176 1.00 92.88 88 ARG A O 1
ATOM 716 N N . PHE A 1 89 ? 6.796 -8.694 1.017 1.00 95.12 89 PHE A N 1
ATOM 717 C CA . PHE A 1 89 ? 5.774 -8.517 2.046 1.00 95.12 89 PHE A CA 1
ATOM 718 C C . PHE A 1 89 ? 4.477 -9.253 1.698 1.00 95.12 89 PHE A C 1
ATOM 720 O O . PHE A 1 89 ? 4.230 -9.604 0.544 1.00 95.12 89 PHE A O 1
ATOM 727 N N . ALA A 1 90 ? 3.660 -9.518 2.716 1.00 95.25 90 ALA A N 1
ATOM 728 C CA . ALA A 1 90 ? 2.303 -10.027 2.559 1.00 95.25 90 ALA A CA 1
ATOM 729 C C . ALA A 1 90 ? 1.304 -8.897 2.822 1.00 95.25 90 ALA A C 1
ATOM 731 O O . ALA A 1 90 ? 1.476 -8.116 3.758 1.00 95.25 90 ALA A O 1
ATOM 732 N N . PHE A 1 91 ? 0.251 -8.839 2.012 1.00 96.75 91 PHE A N 1
ATOM 733 C CA . PHE A 1 91 ? -0.790 -7.821 2.083 1.00 96.75 91 PHE A CA 1
ATOM 734 C C . PHE A 1 91 ? -2.149 -8.482 2.343 1.00 96.75 91 PHE A C 1
ATOM 736 O O . PHE A 1 91 ? -2.982 -8.586 1.438 1.00 96.75 91 PHE A O 1
ATOM 743 N N . PRO A 1 92 ? -2.395 -8.956 3.575 1.00 96.94 92 PRO A N 1
ATOM 744 C CA . PRO A 1 92 ? -3.616 -9.686 3.905 1.00 96.94 92 PRO A CA 1
ATOM 745 C C . PRO A 1 92 ? -4.882 -8.837 3.728 1.00 96.94 92 PRO A C 1
ATOM 747 O O . PRO A 1 92 ? -5.941 -9.380 3.419 1.00 96.94 92 PRO A O 1
ATOM 750 N N . LEU A 1 93 ? -4.781 -7.513 3.891 1.00 97.75 93 LEU A N 1
ATOM 751 C CA . LEU A 1 93 ? -5.918 -6.590 3.851 1.00 97.75 93 LEU A CA 1
ATOM 752 C C . LEU A 1 93 ? -6.048 -5.795 2.547 1.00 97.75 93 LEU A C 1
ATOM 754 O O . LEU A 1 93 ? -7.058 -5.114 2.377 1.00 97.75 93 LEU A O 1
ATOM 758 N N . LEU A 1 94 ? -5.065 -5.856 1.645 1.00 98.19 94 LEU A N 1
ATOM 759 C CA . LEU A 1 94 ? -5.030 -5.004 0.456 1.00 98.19 94 LEU A CA 1
ATOM 760 C C . LEU A 1 94 ? -6.145 -5.389 -0.513 1.00 98.19 94 LEU A C 1
ATOM 762 O O . LEU A 1 94 ? -6.193 -6.520 -0.986 1.00 98.19 94 LEU A O 1
ATOM 766 N N . ARG A 1 95 ? -7.025 -4.429 -0.803 1.00 98.19 95 ARG A N 1
ATOM 767 C CA . ARG A 1 95 ? -8.186 -4.561 -1.692 1.00 98.19 95 ARG A CA 1
ATOM 768 C C . ARG A 1 95 ? -8.016 -3.795 -2.994 1.00 98.19 95 ARG A C 1
ATOM 770 O O . ARG A 1 95 ? -8.515 -4.265 -4.009 1.00 98.19 95 ARG A O 1
ATOM 777 N N . SER A 1 96 ? -7.328 -2.655 -2.964 1.00 98.31 96 SER A N 1
ATOM 778 C CA . SER A 1 96 ? -7.080 -1.821 -4.142 1.00 98.31 96 SER A CA 1
ATOM 779 C C . SER A 1 96 ? -5.592 -1.504 -4.265 1.00 98.31 96 SER A C 1
ATOM 781 O O . SER A 1 96 ? -4.974 -1.034 -3.305 1.00 98.31 96 SER A O 1
ATOM 783 N N . LEU A 1 97 ? -5.016 -1.800 -5.430 1.00 97.44 97 LEU A N 1
ATOM 784 C CA . LEU A 1 97 ? -3.635 -1.494 -5.786 1.00 97.44 97 LEU A CA 1
ATOM 785 C C . LEU A 1 97 ? -3.609 -0.696 -7.088 1.00 97.44 97 LEU A C 1
ATOM 787 O O . LEU A 1 97 ? -4.046 -1.181 -8.131 1.00 97.44 97 LEU A O 1
ATOM 791 N N . VAL A 1 98 ? -3.047 0.507 -7.025 1.00 96.81 98 VAL A N 1
ATOM 792 C CA . VAL A 1 98 ? -2.872 1.400 -8.168 1.00 96.81 98 VAL A CA 1
ATOM 793 C C . VAL A 1 98 ? -1.393 1.731 -8.332 1.00 96.81 98 VAL A C 1
ATOM 795 O O . VAL A 1 98 ? -0.753 2.236 -7.410 1.00 96.81 98 VAL A O 1
ATOM 798 N N . LEU A 1 99 ? -0.846 1.446 -9.509 1.00 95.06 99 LEU A N 1
ATOM 799 C CA . LEU A 1 99 ? 0.550 1.691 -9.861 1.00 95.06 99 LEU A CA 1
ATOM 800 C C . LEU A 1 99 ? 0.594 2.526 -11.137 1.00 95.06 99 LEU A C 1
ATOM 802 O O . LEU A 1 99 ? 0.174 2.069 -12.200 1.00 95.06 99 LEU A O 1
ATOM 806 N N . HIS A 1 100 ? 1.076 3.759 -11.016 1.00 92.88 100 HIS A N 1
ATOM 807 C CA . HIS A 1 100 ? 1.074 4.740 -12.094 1.00 92.88 100 HIS A CA 1
ATOM 808 C C . HIS A 1 100 ? 2.465 5.370 -12.260 1.00 92.88 100 HIS A C 1
ATOM 810 O O . HIS A 1 100 ? 2.739 6.421 -11.670 1.00 92.88 100 HIS A O 1
ATOM 816 N N . PRO A 1 101 ? 3.354 4.745 -13.048 1.00 87.88 101 PRO A N 1
ATOM 817 C CA . PRO A 1 101 ? 4.582 5.387 -13.491 1.00 87.88 101 PRO A CA 1
ATOM 818 C C . PRO A 1 101 ? 4.220 6.689 -14.215 1.00 87.88 101 PRO A C 1
ATOM 820 O O . PRO A 1 101 ? 3.389 6.699 -15.125 1.00 87.88 101 PRO A O 1
ATOM 823 N N . ALA A 1 102 ? 4.745 7.804 -13.723 1.00 81.06 102 ALA A N 1
ATOM 824 C CA . ALA A 1 102 ? 4.545 9.124 -14.291 1.00 81.06 102 ALA A CA 1
ATOM 825 C C . ALA A 1 102 ? 5.825 9.528 -15.019 1.00 81.06 102 ALA A C 1
ATOM 827 O O . ALA A 1 102 ? 6.911 9.462 -14.439 1.00 81.06 102 ALA A O 1
ATOM 828 N N . PHE A 1 103 ? 5.659 9.983 -16.256 1.00 64.69 103 PHE A N 1
ATOM 829 C CA . PHE A 1 103 ? 6.695 10.681 -16.997 1.00 64.69 103 PHE A CA 1
ATOM 830 C C . PHE A 1 103 ? 6.749 12.091 -16.409 1.00 64.69 103 PHE A C 1
ATOM 832 O O . PHE A 1 103 ? 5.712 12.738 -16.254 1.00 64.69 103 PHE A O 1
ATOM 839 N N . GLU A 1 104 ? 7.931 12.534 -15.989 1.00 62.50 104 GLU A N 1
ATOM 840 C CA . GLU A 1 104 ? 8.185 13.973 -16.039 1.00 62.50 104 GLU A CA 1
ATOM 841 C C . GLU A 1 104 ? 8.174 14.340 -17.527 1.00 62.50 104 GLU A C 1
ATOM 843 O O . GLU A 1 104 ? 8.573 13.502 -18.331 1.00 62.50 104 GLU A O 1
ATOM 848 N N . ASP A 1 105 ? 7.600 15.495 -17.866 1.00 59.91 105 ASP A N 1
ATOM 849 C CA . ASP A 1 105 ? 7.200 15.966 -19.205 1.00 59.91 105 ASP A CA 1
ATOM 850 C C . ASP A 1 105 ? 8.343 16.104 -20.244 1.00 59.91 105 ASP A C 1
ATOM 852 O O . ASP A 1 105 ? 8.337 17.020 -21.062 1.00 59.91 105 ASP A O 1
ATOM 856 N N . ASP A 1 106 ? 9.334 15.221 -20.227 1.00 53.81 106 ASP A N 1
ATOM 857 C CA . ASP A 1 106 ? 10.396 15.164 -21.212 1.00 53.81 106 ASP A CA 1
ATOM 858 C C . ASP A 1 106 ? 9.871 14.405 -22.437 1.00 53.81 106 ASP A C 1
ATOM 860 O O . ASP A 1 106 ? 9.541 13.219 -22.369 1.00 53.81 106 ASP A O 1
ATOM 864 N N . GLU A 1 107 ? 9.778 15.128 -23.553 1.00 57.81 107 GLU A N 1
ATOM 865 C CA . GLU A 1 107 ? 9.377 14.707 -24.906 1.00 57.81 107 GLU A CA 1
ATOM 866 C C . GLU A 1 107 ? 10.304 13.640 -25.531 1.00 57.81 107 GLU A C 1
ATOM 868 O O . GLU A 1 107 ? 10.485 13.594 -26.746 1.00 57.81 107 GLU A O 1
ATOM 873 N N . ASP A 1 108 ? 10.947 12.801 -24.721 1.00 56.44 108 ASP A N 1
ATOM 874 C CA . ASP A 1 108 ? 11.902 11.811 -25.192 1.00 56.44 108 ASP A CA 1
ATOM 875 C C . ASP A 1 108 ? 11.168 10.482 -25.429 1.00 56.44 108 ASP A C 1
ATOM 877 O O . ASP A 1 108 ? 10.896 9.711 -24.504 1.00 56.44 108 ASP A O 1
ATOM 881 N N . ASP A 1 109 ? 10.838 10.235 -26.699 1.00 56.66 109 ASP A N 1
ATOM 882 C CA . ASP A 1 109 ? 10.129 9.075 -27.272 1.00 56.66 109 ASP A CA 1
ATOM 883 C C . ASP A 1 109 ? 10.820 7.709 -27.042 1.00 56.66 109 ASP A C 1
ATOM 885 O O . ASP A 1 109 ? 10.532 6.711 -27.708 1.00 56.66 109 ASP A O 1
ATOM 889 N N . ASN A 1 110 ? 11.740 7.608 -26.085 1.00 56.91 110 ASN A N 1
ATOM 890 C CA . ASN A 1 110 ? 12.370 6.348 -25.733 1.00 56.91 110 ASN A CA 1
ATOM 891 C C . ASN A 1 110 ? 11.463 5.568 -24.772 1.00 56.91 110 ASN A C 1
ATOM 893 O O . ASN A 1 110 ? 11.581 5.650 -23.549 1.00 56.91 110 ASN A O 1
ATOM 897 N N . GLU A 1 111 ? 10.547 4.802 -25.373 1.00 58.12 111 GLU A N 1
ATOM 898 C CA . GLU A 1 111 ? 9.586 3.861 -24.784 1.00 58.12 111 GLU A CA 1
ATOM 899 C C . GLU A 1 111 ? 10.244 2.771 -23.905 1.00 58.12 111 GLU A C 1
ATOM 901 O O . GLU A 1 111 ? 10.198 1.565 -24.173 1.00 58.12 111 GLU A O 1
ATOM 906 N N . GLY A 1 112 ? 10.840 3.171 -22.788 1.00 58.28 112 GLY A N 1
ATOM 907 C CA . GLY A 1 112 ? 11.283 2.285 -21.724 1.00 58.28 112 GLY A CA 1
ATOM 908 C C . GLY A 1 112 ? 10.091 1.770 -20.927 1.00 58.28 112 GLY A C 1
ATOM 909 O O . GLY A 1 112 ? 9.939 2.106 -19.760 1.00 58.28 112 GLY A O 1
ATOM 910 N N . HIS A 1 113 ? 9.221 0.959 -21.531 1.00 68.12 113 HIS A N 1
ATOM 911 C CA . HIS A 1 113 ? 8.111 0.361 -20.796 1.00 68.12 113 HIS A CA 1
ATOM 912 C C . HIS A 1 113 ? 8.639 -0.564 -19.698 1.00 68.12 113 HIS A C 1
ATOM 914 O O . HIS A 1 113 ? 9.139 -1.658 -19.976 1.00 68.12 113 HIS A O 1
ATOM 920 N N . GLY A 1 114 ? 8.472 -0.152 -18.442 1.00 73.81 114 GLY A N 1
ATOM 921 C CA . GLY A 1 114 ? 8.697 -1.024 -17.300 1.00 73.81 114 GLY A CA 1
ATOM 922 C C . GLY A 1 114 ? 7.922 -2.335 -17.450 1.00 73.81 114 GLY A C 1
ATOM 923 O O . GLY A 1 114 ? 6.745 -2.337 -17.815 1.00 73.81 114 GLY A O 1
ATOM 924 N N . VAL A 1 115 ? 8.575 -3.464 -17.176 1.00 83.88 115 VAL A N 1
ATOM 925 C CA . VAL A 1 115 ? 7.919 -4.778 -17.139 1.00 83.88 115 VAL A CA 1
ATOM 926 C C . VAL A 1 115 ? 7.525 -5.080 -15.702 1.00 83.88 115 VAL A C 1
ATOM 928 O O . VAL A 1 115 ? 8.332 -4.947 -14.779 1.00 83.88 115 VAL A O 1
ATOM 931 N N . MET A 1 116 ? 6.281 -5.507 -15.501 1.00 83.75 116 MET A N 1
ATOM 932 C CA . MET A 1 116 ? 5.801 -5.903 -14.184 1.00 83.75 116 MET A CA 1
ATOM 933 C C . MET A 1 116 ? 6.618 -7.097 -13.671 1.00 83.75 116 MET A C 1
ATOM 935 O O . MET A 1 116 ? 6.719 -8.104 -14.377 1.00 83.75 116 MET A O 1
ATOM 939 N N . PRO A 1 117 ? 7.176 -7.045 -12.445 1.00 81.88 117 PRO A N 1
ATOM 940 C CA . PRO A 1 117 ? 7.918 -8.170 -11.909 1.00 81.88 117 PRO A CA 1
ATOM 941 C C . PRO A 1 117 ? 7.049 -9.437 -11.892 1.00 81.88 117 PRO A C 1
ATOM 943 O O . PRO A 1 117 ? 5.907 -9.400 -11.410 1.00 81.88 117 PRO A O 1
ATOM 946 N N . PRO A 1 118 ? 7.576 -10.587 -12.348 1.00 80.25 118 PRO A N 1
ATOM 947 C CA . PRO A 1 118 ? 6.819 -11.829 -12.348 1.00 80.25 118 PRO A CA 1
ATOM 948 C C . PRO A 1 118 ? 6.424 -12.202 -10.916 1.0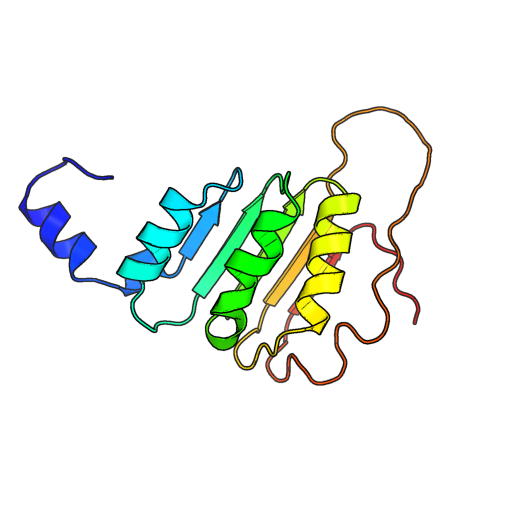0 80.25 118 PRO A C 1
ATOM 950 O O . PRO A 1 118 ? 7.178 -11.982 -9.965 1.00 80.25 118 PRO A O 1
ATOM 953 N N . LYS A 1 119 ? 5.254 -12.818 -10.736 1.00 82.50 119 LYS A N 1
ATOM 954 C CA . LYS A 1 119 ? 4.752 -13.254 -9.417 1.00 82.50 119 LYS A CA 1
ATOM 955 C C . LYS A 1 119 ? 4.498 -12.118 -8.412 1.00 82.50 119 LYS A C 1
ATOM 957 O O . LYS A 1 119 ? 4.449 -12.399 -7.216 1.00 82.50 119 LYS A O 1
ATOM 962 N N . LEU A 1 120 ? 4.312 -10.864 -8.844 1.00 81.88 120 LEU A N 1
ATOM 963 C CA . LEU A 1 120 ? 3.881 -9.795 -7.926 1.00 81.88 120 LEU A CA 1
ATOM 964 C C . LEU A 1 120 ? 2.601 -10.195 -7.169 1.00 81.88 120 LEU A C 1
ATOM 966 O O . LEU A 1 120 ? 2.493 -9.988 -5.965 1.00 81.88 120 LEU A O 1
ATOM 970 N N . LEU A 1 121 ? 1.673 -10.846 -7.876 1.00 81.38 121 LEU A N 1
ATOM 971 C CA . LEU A 1 121 ? 0.383 -11.307 -7.360 1.00 81.38 121 LEU A CA 1
ATOM 972 C C . LEU A 1 121 ? 0.407 -12.751 -6.834 1.00 81.38 121 LEU A C 1
ATOM 974 O O . LEU A 1 121 ? -0.655 -13.336 -6.669 1.00 81.38 121 LEU A O 1
ATOM 978 N N . GLY A 1 122 ? 1.580 -13.357 -6.608 1.00 80.88 122 GLY A N 1
ATOM 979 C CA . GLY A 1 122 ? 1.739 -14.793 -6.319 1.00 80.88 122 GLY A CA 1
ATOM 980 C C . GLY A 1 122 ? 1.180 -15.269 -4.967 1.00 80.88 122 GLY A C 1
ATOM 981 O O . GLY A 1 122 ? 1.930 -15.807 -4.160 1.00 80.88 122 GLY A O 1
ATOM 982 N N . GLY A 1 123 ? -0.105 -15.039 -4.687 1.00 83.06 123 GLY A N 1
ATOM 983 C CA . GLY A 1 123 ? -0.824 -15.458 -3.480 1.00 83.06 123 GLY A CA 1
ATOM 984 C C . GLY A 1 123 ? -0.648 -14.551 -2.258 1.00 83.06 123 GLY A C 1
ATOM 985 O O . GLY A 1 123 ? -1.241 -14.804 -1.216 1.00 83.06 123 GLY A O 1
ATOM 986 N N . ARG A 1 124 ? 0.142 -13.474 -2.355 1.00 88.25 124 ARG A N 1
ATOM 987 C CA . ARG A 1 124 ? 0.465 -12.597 -1.209 1.00 88.25 124 ARG A CA 1
ATOM 988 C C . ARG A 1 124 ? -0.552 -11.487 -0.945 1.00 88.25 124 ARG A C 1
ATOM 990 O O . ARG A 1 124 ? -0.389 -10.735 0.013 1.00 88.25 124 ARG A O 1
ATOM 997 N N . MET A 1 125 ? -1.572 -11.374 -1.789 1.00 94.62 125 MET A N 1
ATOM 998 C CA . MET A 1 125 ? -2.603 -10.335 -1.727 1.00 94.62 125 MET A CA 1
ATOM 999 C C . MET A 1 125 ? -3.993 -10.988 -1.827 1.00 94.62 125 MET A C 1
ATOM 1001 O O . MET A 1 125 ? -4.706 -10.761 -2.802 1.00 94.62 125 MET A O 1
ATOM 1005 N N . PRO A 1 126 ? -4.375 -11.854 -0.867 1.00 95.00 126 PRO A N 1
ATOM 1006 C CA . PRO A 1 126 ? -5.579 -12.685 -0.981 1.00 95.00 126 PRO A CA 1
ATOM 1007 C C . PRO A 1 126 ? -6.879 -11.869 -1.035 1.00 95.00 126 PRO A C 1
ATOM 1009 O O . PRO A 1 126 ? -7.889 -12.348 -1.538 1.00 95.00 126 PRO A O 1
ATOM 1012 N N . SER A 1 127 ? -6.852 -10.635 -0.528 1.00 96.38 127 SER A N 1
ATOM 1013 C CA . SER A 1 127 ? -8.007 -9.736 -0.484 1.00 96.38 127 SER A CA 1
ATOM 1014 C C . SER A 1 127 ? -8.092 -8.778 -1.676 1.00 96.38 127 SER A C 1
ATOM 1016 O O . SER A 1 127 ? -8.981 -7.924 -1.679 1.00 96.38 127 SER A O 1
ATOM 1018 N N . LEU A 1 128 ? -7.184 -8.875 -2.657 1.00 97.06 128 LEU A N 1
ATOM 1019 C CA . LEU A 1 128 ? -7.102 -7.916 -3.757 1.00 97.06 128 LEU A CA 1
ATOM 1020 C C . LEU A 1 128 ? -8.333 -8.036 -4.661 1.00 97.06 128 LEU A C 1
ATOM 1022 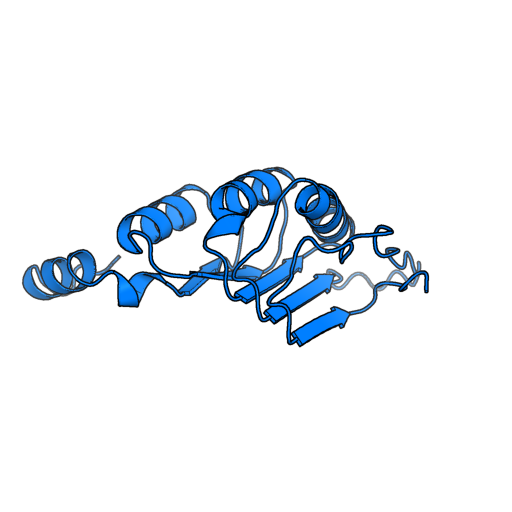O O . LEU A 1 128 ? -8.642 -9.109 -5.168 1.00 97.06 128 LEU A O 1
ATOM 1026 N N . ARG A 1 129 ? -9.037 -6.919 -4.855 1.00 96.75 129 ARG A N 1
ATOM 1027 C CA . ARG A 1 129 ? -10.252 -6.822 -5.682 1.00 96.75 129 ARG A CA 1
ATOM 1028 C C . ARG A 1 129 ? -10.058 -5.919 -6.887 1.00 96.75 129 ARG A C 1
ATOM 1030 O O . ARG A 1 129 ? -10.720 -6.094 -7.899 1.00 96.75 129 ARG A O 1
ATOM 1037 N N . GLU A 1 130 ? -9.166 -4.949 -6.758 1.00 97.12 130 GLU A N 1
ATOM 1038 C CA . GLU A 1 130 ? -8.908 -3.947 -7.771 1.00 97.12 130 GLU A CA 1
ATOM 1039 C C . GLU A 1 130 ? -7.405 -3.815 -7.991 1.00 97.12 130 GLU A C 1
ATOM 1041 O O . GLU A 1 130 ? -6.641 -3.543 -7.063 1.00 97.12 130 GLU A O 1
ATOM 1046 N N . LEU A 1 131 ? -6.994 -4.005 -9.241 1.00 95.38 131 LEU A N 1
ATOM 1047 C CA . LEU A 1 131 ? -5.631 -3.807 -9.695 1.00 95.38 131 LEU A CA 1
ATOM 1048 C C . LEU A 1 131 ? -5.663 -2.869 -10.896 1.00 95.38 131 LEU A C 1
ATOM 1050 O O . LEU A 1 131 ? -6.261 -3.190 -11.921 1.00 95.38 131 LEU A O 1
ATOM 1054 N N . ARG A 1 132 ? -5.004 -1.720 -10.772 1.00 95.25 132 ARG A N 1
ATOM 1055 C CA . ARG A 1 132 ? -4.808 -0.777 -11.872 1.00 95.25 132 ARG A CA 1
ATOM 1056 C C . ARG A 1 132 ? -3.322 -0.553 -12.055 1.00 95.25 132 ARG A C 1
ATOM 1058 O O . ARG A 1 132 ? -2.651 -0.030 -11.169 1.00 95.25 132 ARG A O 1
ATOM 1065 N N . VAL A 1 133 ? -2.813 -0.960 -13.205 1.00 92.50 133 VAL A N 1
ATOM 1066 C CA . VAL A 1 133 ? -1.416 -0.767 -13.572 1.00 92.50 133 VAL A CA 1
ATOM 1067 C C . VAL A 1 133 ? -1.404 0.008 -14.876 1.00 92.50 133 VAL A C 1
ATOM 1069 O O . VAL A 1 133 ? -2.029 -0.407 -15.849 1.00 92.50 133 VAL A O 1
ATOM 1072 N N . TYR A 1 134 ? -0.734 1.151 -14.885 1.00 90.56 134 TYR A N 1
ATOM 1073 C CA . TYR A 1 134 ? -0.661 2.019 -16.053 1.00 90.56 134 TYR A CA 1
ATOM 1074 C C . TYR A 1 134 ? 0.723 1.929 -16.677 1.00 90.56 134 TYR A C 1
ATOM 1076 O O . TYR A 1 134 ? 1.713 1.890 -15.955 1.00 90.56 134 TYR A O 1
ATOM 1084 N N . ARG A 1 135 ? 0.787 1.908 -18.014 1.00 83.25 135 ARG A N 1
ATOM 1085 C CA . ARG A 1 135 ? 2.034 2.008 -18.799 1.00 83.25 135 ARG A CA 1
ATOM 1086 C C . ARG A 1 135 ? 3.125 0.975 -18.455 1.00 83.25 135 ARG A C 1
ATOM 1088 O O . ARG A 1 135 ? 4.279 1.156 -18.823 1.00 83.25 135 ARG A O 1
ATOM 1095 N N . ILE A 1 136 ? 2.759 -0.128 -17.805 1.00 83.31 136 ILE A N 1
ATOM 1096 C CA . ILE A 1 136 ? 3.650 -1.246 -17.481 1.00 83.31 136 ILE A CA 1
ATOM 1097 C C . ILE A 1 136 ? 3.241 -2.438 -18.340 1.00 83.31 136 ILE A C 1
ATOM 1099 O O . ILE A 1 136 ? 2.066 -2.813 -18.381 1.00 83.31 136 ILE A O 1
ATOM 1103 N N . LYS A 1 137 ? 4.217 -3.066 -18.996 1.00 83.06 137 LYS A N 1
ATOM 1104 C CA . LYS A 1 137 ? 3.998 -4.311 -19.734 1.00 83.06 137 LYS A CA 1
ATOM 1105 C C . LYS A 1 137 ? 3.757 -5.441 -18.737 1.00 83.06 137 LYS A C 1
ATOM 1107 O O . LYS A 1 137 ? 4.599 -5.729 -17.882 1.00 83.06 137 LYS A O 1
ATOM 1112 N N . CYS A 1 138 ? 2.595 -6.073 -18.842 1.00 78.06 138 CYS A N 1
ATOM 1113 C CA . CYS A 1 138 ? 2.262 -7.259 -18.068 1.00 78.06 138 CYS A CA 1
ATOM 1114 C C . CYS A 1 138 ? 2.831 -8.492 -18.791 1.00 78.06 138 CYS A C 1
ATOM 1116 O O . CYS A 1 138 ? 2.529 -8.673 -19.966 1.00 78.06 138 CYS A O 1
ATOM 1118 N N . PRO A 1 139 ? 3.678 -9.315 -18.149 1.00 73.00 139 PRO A N 1
ATOM 1119 C CA . PRO A 1 139 ? 4.368 -10.423 -18.815 1.00 73.00 139 PRO A CA 1
ATOM 1120 C C . PRO A 1 139 ? 3.516 -11.701 -18.969 1.00 73.00 139 PRO A C 1
ATOM 1122 O O . PRO A 1 139 ? 4.093 -12.785 -19.043 1.00 73.00 139 PRO A O 1
ATOM 1125 N N . TRP A 1 140 ? 2.181 -11.610 -18.947 1.00 65.25 140 TRP A N 1
ATOM 1126 C CA . TRP A 1 140 ? 1.262 -12.758 -18.990 1.00 65.25 140 TRP A CA 1
ATOM 1127 C C . TRP A 1 140 ? 0.311 -12.703 -20.180 1.00 65.25 140 TRP A C 1
ATOM 1129 O O . TRP A 1 140 ? -0.081 -11.580 -20.569 1.00 65.25 140 TRP A O 1
#